Protein 2O0Q (pdb70)

CATH classification: 3.20.170.20

Solvent-accessible surface area: 6180 Å² total; per-residue (Å²): 107,39,0,12,10,10,2,31,71,73,61,4,65,58,4,102,86,127,40,93,6,96,12,18,84,88,2,118,85,79,49,33,4,67,3,6,6,20,156,21,0,65,103,20,0,32,97,151,37,147,54,75,70,113,1,0,5,0,0,0,63,6,88,98,10,46,164,53,20,97,92,63,71,63,57,90,60,41,141,15,0,13,0,71,59,51,1,75,41,98,40,24,71,94,76,24,94,11,103,62,50,116,116,14,24,0,101,0,44,121,53,42,87,147

InterPro domains:
  IPR009297 Protein of unknown function DUF952 [PF06108] (7-95)
  IPR009297 Protein of unknown function DUF952 [PTHR34129] (2-101)

Organism: Caulobacter vibrioides (strain ATCC 19089 / CIP 103742 / CB 15) (NCBI:txid190650)

Structure (mmCIF, N/CA/C/O backbone):
data_2O0Q
#
_entry.id   2O0Q
#
_cell.length_a   85.143
_cell.length_b   104.326
_cell.length_c   46.107
_cell.angle_alpha   90.00
_cell.angle_beta   90.00
_cell.angle_gamma   90.00
#
_symmetry.space_group_name_H-M   'C 2 2 2'
#
loop_
_entity.id
_entity.type
_entity.pdbx_description
1 polymer 'Hypothetical protein CC0527'
2 water water
#
loop_
_atom_site.group_PDB
_atom_site.id
_atom_site.type_symbol
_atom_site.label_atom_id
_atom_site.label_alt_id
_atom_site.label_comp_id
_atom_site.label_asym_id
_atom_site.label_entity_id
_atom_site.label_seq_id
_atom_site.pdbx_PDB_ins_code
_atom_site.Cartn_x
_atom_site.Cartn_y
_atom_site.Cartn_z
_atom_site.occupancy
_atom_site.B_iso_or_equiv
_atom_site.auth_seq_id
_atom_site.auth_comp_id
_atom_site.auth_asym_id
_atom_site.auth_atom_id
_atom_site.pdbx_PDB_model_num
ATOM 1 N N . THR A 1 2 ? 22.823 45.848 28.423 1.00 26.24 2 THR A N 1
ATOM 2 C CA . THR A 1 2 ? 24.182 46.121 28.971 1.00 24.67 2 THR A CA 1
ATOM 3 C C . THR A 1 2 ? 24.789 44.854 29.562 1.00 23.71 2 THR A C 1
ATOM 4 O O . THR A 1 2 ? 24.142 44.146 30.331 1.00 23.84 2 THR A O 1
ATOM 8 N N . LEU A 1 3 ? 26.031 44.567 29.193 1.00 20.79 3 LEU A N 1
ATOM 9 C CA . LEU A 1 3 ? 26.715 43.399 29.729 1.00 19.38 3 LEU A CA 1
ATOM 10 C C . LEU A 1 3 ? 27.549 43.796 30.939 1.00 19.23 3 LEU A C 1
ATOM 11 O O . LEU A 1 3 ? 28.175 44.854 30.950 1.00 18.13 3 LEU A O 1
ATOM 16 N N . ILE A 1 4 ? 27.540 42.955 31.966 1.00 16.03 4 ILE A N 1
ATOM 17 C CA . ILE A 1 4 ? 28.368 43.206 33.131 1.00 13.50 4 ILE A CA 1
ATOM 18 C C . ILE A 1 4 ? 29.230 41.958 33.245 1.00 15.38 4 ILE A C 1
ATOM 19 O O . ILE A 1 4 ? 28.894 40.909 32.677 1.00 14.30 4 ILE A O 1
ATOM 24 N N . TYR A 1 5 ? 30.342 42.066 33.955 1.00 13.76 5 TYR A N 1
ATOM 25 C CA . TYR A 1 5 ? 31.266 40.951 34.039 1.00 12.61 5 TYR A CA 1
ATOM 26 C C . TYR A 1 5 ? 31.702 40.519 35.419 1.00 13.05 5 TYR A C 1
ATOM 27 O O . TYR A 1 5 ? 31.839 41.328 36.337 1.00 11.51 5 TYR A O 1
ATOM 36 N N . LYS A 1 6 ? 31.947 39.220 35.531 1.00 12.37 6 LYS A N 1
ATOM 37 C CA . LYS A 1 6 ? 32.418 38.628 36.762 1.00 12.64 6 LYS A CA 1
ATOM 38 C C . LYS A 1 6 ? 33.688 37.880 36.400 1.00 13.25 6 LYS A C 1
ATOM 39 O O . LYS A 1 6 ? 33.748 37.186 35.377 1.00 14.37 6 LYS A O 1
ATOM 45 N N . ILE A 1 7 ? 34.711 38.044 37.226 1.00 13.87 7 ILE A N 1
ATOM 46 C CA . ILE A 1 7 ? 35.972 37.347 37.032 1.00 13.89 7 ILE A CA 1
ATOM 47 C C . ILE A 1 7 ? 36.082 36.386 38.211 1.00 14.51 7 ILE A C 1
ATOM 48 O O . ILE A 1 7 ? 35.907 36.795 39.359 1.00 13.93 7 ILE A O 1
ATOM 53 N N . LEU A 1 8 ? 36.335 35.109 37.930 1.00 14.38 8 LEU A N 1
ATOM 54 C CA . LEU A 1 8 ? 36.470 34.118 38.994 1.00 13.55 8 LEU A CA 1
ATOM 55 C C . LEU A 1 8 ? 37.350 32.963 38.542 1.00 13.79 8 LEU A C 1
ATOM 56 O O . LEU A 1 8 ? 37.606 32.786 37.347 1.00 14.25 8 LEU A O 1
ATOM 61 N N . SER A 1 9 ? 37.820 32.177 39.501 1.00 13.65 9 SER A N 1
ATOM 62 C CA . SER A 1 9 ? 38.682 31.043 39.191 1.00 13.04 9 SER A CA 1
ATOM 63 C C . SER A 1 9 ? 37.893 29.934 38.506 1.00 14.74 9 SER A C 1
ATOM 64 O O . SER A 1 9 ? 36.671 29.846 38.645 1.00 12.02 9 SER A O 1
ATOM 67 N N . ARG A 1 10 ? 38.598 29.091 37.761 1.00 14.67 10 ARG A N 1
ATOM 68 C CA . ARG A 1 10 ? 37.965 27.968 37.076 1.00 17.37 10 ARG A CA 1
ATOM 69 C C . ARG A 1 10 ? 37.312 27.058 38.121 1.00 17.69 10 ARG A C 1
ATOM 70 O O . ARG A 1 10 ? 36.215 26.534 37.912 1.00 19.64 10 ARG A O 1
ATOM 78 N N . ALA A 1 11 ? 37.983 26.888 39.254 1.00 18.49 11 ALA A N 1
ATOM 79 C CA . ALA A 1 11 ? 37.453 26.048 40.324 1.00 19.19 11 ALA A CA 1
ATOM 80 C C . ALA A 1 11 ? 36.091 26.562 40.774 1.00 19.57 11 ALA A C 1
ATOM 81 O O . ALA A 1 11 ? 35.137 25.796 40.909 1.00 20.04 11 ALA A O 1
ATOM 83 N N . GLU A 1 12 ? 36.002 27.866 41.003 1.00 19.51 12 GLU A N 1
ATOM 84 C CA . GLU A 1 12 ? 34.752 28.455 41.448 1.00 19.19 12 GLU A CA 1
ATOM 85 C C . GLU A 1 12 ? 33.648 28.342 40.407 1.00 18.52 12 GLU A C 1
ATOM 86 O O . GLU A 1 12 ? 32.484 28.121 40.754 1.00 18.45 12 GLU A O 1
ATOM 92 N N . TRP A 1 13 ? 34.006 28.473 39.133 1.00 17.35 13 TRP A N 1
ATOM 93 C CA . TRP A 1 13 ? 33.013 28.374 38.072 1.00 16.85 13 TRP A CA 1
ATOM 94 C C . TRP A 1 13 ? 32.511 26.930 37.950 1.00 17.69 13 TRP A C 1
ATOM 95 O O . TRP A 1 13 ? 31.309 26.699 37.807 1.00 18.60 13 TRP A O 1
ATOM 106 N N . ASP A 1 14 ? 33.420 25.956 38.011 1.00 17.26 14 ASP A N 1
ATOM 107 C CA . ASP A 1 14 ? 32.997 24.559 37.927 1.00 17.83 14 ASP A CA 1
ATOM 108 C C . ASP A 1 14 ? 32.101 24.241 39.123 1.00 18.48 14 ASP A C 1
ATOM 109 O O . ASP A 1 14 ? 31.070 23.574 38.984 1.00 17.75 14 ASP A O 1
ATOM 114 N N . ALA A 1 15 ? 32.501 24.726 40.297 1.00 18.14 15 ALA A N 1
ATOM 115 C CA . ALA A 1 15 ? 31.736 24.507 41.519 1.00 17.82 15 ALA A CA 1
ATOM 116 C C . ALA A 1 15 ? 30.353 25.129 41.373 1.00 19.34 15 ALA A C 1
ATOM 117 O O . ALA A 1 15 ? 29.356 24.586 41.856 1.00 18.29 15 ALA A O 1
ATOM 119 N N . ALA A 1 16 ? 30.298 26.275 40.705 1.00 18.25 16 ALA A N 1
ATOM 120 C CA . ALA A 1 16 ? 29.033 26.962 40.496 1.00 19.07 16 ALA A CA 1
ATOM 121 C C . ALA A 1 16 ? 28.136 26.132 39.580 1.00 18.65 16 ALA A C 1
ATOM 122 O O . ALA A 1 16 ? 26.944 25.970 39.841 1.00 18.91 16 ALA A O 1
ATOM 124 N N . LYS A 1 17 ? 28.713 25.591 38.514 1.00 19.06 17 LYS A N 1
ATOM 125 C CA . LYS A 1 17 ? 27.940 24.789 37.577 1.00 19.72 17 LYS A CA 1
ATOM 126 C C . LYS A 1 17 ? 27.386 23.520 38.226 1.00 21.01 17 LYS A C 1
ATOM 127 O O . LYS A 1 17 ? 26.310 23.045 37.857 1.00 20.29 17 LYS A O 1
ATOM 133 N N . ALA A 1 18 ? 28.115 22.985 39.202 1.00 19.69 18 ALA A N 1
ATOM 134 C CA . ALA A 1 18 ? 27.687 21.777 39.897 1.00 20.27 18 ALA A CA 1
ATOM 135 C C . ALA A 1 18 ? 26.526 22.065 40.846 1.00 19.34 18 ALA A C 1
ATOM 136 O O . ALA A 1 18 ? 25.835 21.149 41.296 1.00 19.55 18 ALA A O 1
ATOM 138 N N . GLN A 1 19 ? 26.310 23.343 41.144 1.00 19.80 19 GLN A N 1
ATOM 139 C CA . GLN A 1 19 ? 25.233 23.746 42.043 1.00 20.85 19 GLN A CA 1
ATOM 140 C C . GLN A 1 19 ? 24.079 24.428 41.305 1.00 18.53 19 GLN A C 1
ATOM 141 O O . GLN A 1 19 ? 22.993 24.589 41.858 1.00 19.77 19 GLN A O 1
ATOM 147 N N . GLY A 1 20 ? 24.313 24.823 40.059 1.00 19.16 20 GLY A N 1
ATOM 148 C CA . GLY A 1 20 ? 23.275 25.491 39.291 1.00 19.34 20 GLY A CA 1
ATOM 149 C C . GLY A 1 20 ? 23.340 27.006 39.407 1.00 19.23 20 GLY A C 1
ATOM 150 O O . GLY A 1 20 ? 22.642 27.728 38.690 1.00 19.76 20 GLY A O 1
ATOM 151 N N . ARG A 1 21 ? 24.175 27.495 40.319 1.00 18.57 21 ARG A N 1
ATOM 152 C CA . ARG A 1 21 ? 24.318 28.934 40.504 1.00 17.60 21 ARG A CA 1
ATOM 153 C C . ARG A 1 21 ? 25.614 29.300 41.219 1.00 16.32 21 ARG A C 1
ATOM 154 O O . ARG A 1 21 ? 26.185 28.489 41.952 1.00 15.13 21 ARG A O 1
ATOM 162 N N . PHE A 1 22 ? 26.079 30.523 40.984 1.00 14.83 22 PHE A N 1
ATOM 163 C CA . PHE A 1 22 ? 27.297 31.023 41.608 1.00 15.61 22 PHE A CA 1
ATOM 164 C C . PHE A 1 22 ? 26.865 31.868 42.798 1.00 15.44 22 PHE A C 1
ATOM 165 O O . PHE A 1 22 ? 26.174 32.874 42.635 1.00 16.36 22 PHE A O 1
ATOM 173 N N . GLU A 1 23 ? 27.258 31.456 43.997 1.00 16.32 23 GLU A N 1
ATOM 174 C CA . GLU A 1 23 ? 26.867 32.183 45.195 1.00 17.32 23 GLU A CA 1
ATOM 175 C C . GLU A 1 23 ? 27.825 33.301 45.557 1.00 16.21 23 GLU A C 1
ATOM 176 O O . GLU A 1 23 ? 27.541 34.105 46.443 1.00 16.39 23 GLU A O 1
ATOM 182 N N . GLY A 1 24 ? 28.962 33.356 44.874 1.00 16.19 24 GLY A N 1
ATOM 183 C CA . GLY A 1 24 ? 29.914 34.420 45.141 1.00 14.49 24 GLY A CA 1
ATOM 184 C C . GLY A 1 24 ? 31.287 33.984 45.608 1.00 14.73 24 GLY A C 1
ATOM 185 O O . GLY A 1 24 ? 31.464 32.884 46.136 1.00 13.42 24 GLY A O 1
ATOM 186 N N . SER A 1 25 ? 32.264 34.862 45.396 1.00 14.36 25 SER A N 1
ATOM 187 C CA . SER A 1 25 ? 33.639 34.624 45.812 1.00 13.66 25 SER A CA 1
ATOM 188 C C . SER A 1 25 ? 33.714 34.904 47.311 1.00 14.27 25 SER A C 1
ATOM 189 O O . SER A 1 25 ? 32.726 35.327 47.921 1.00 12.59 25 SER A O 1
ATOM 192 N N . ALA A 1 26 ? 34.889 34.680 47.895 1.00 11.43 26 ALA A N 1
ATOM 193 C CA . ALA A 1 26 ? 35.095 34.923 49.319 1.00 13.62 26 ALA A CA 1
ATOM 194 C C . ALA A 1 26 ? 34.692 36.354 49.677 1.00 13.77 26 ALA A C 1
ATOM 195 O O . ALA A 1 26 ? 33.959 36.580 50.648 1.00 13.48 26 ALA A O 1
ATOM 197 N N . VAL A 1 27 ? 35.170 37.317 48.893 1.00 13.45 27 VAL A N 1
ATOM 198 C CA . VAL A 1 27 ? 34.843 38.715 49.143 1.00 14.39 27 VAL A CA 1
ATOM 199 C C . VAL A 1 27 ? 33.364 39.004 48.907 1.00 14.82 27 VAL A C 1
ATOM 200 O O . VAL A 1 27 ? 32.772 39.802 49.629 1.00 15.75 27 VAL A O 1
ATOM 204 N N . ASP A 1 28 ? 32.765 38.364 47.904 1.00 14.21 28 ASP A N 1
ATOM 205 C CA . ASP A 1 28 ? 31.343 38.585 47.636 1.00 13.53 28 ASP A CA 1
ATOM 206 C C . ASP A 1 28 ? 30.536 38.174 48.863 1.00 13.64 28 ASP A C 1
ATOM 207 O O . ASP A 1 28 ? 29.692 38.927 49.355 1.00 14.24 28 ASP A O 1
ATOM 212 N N . LEU A 1 29 ? 30.802 36.967 49.349 1.00 13.90 29 LEU A N 1
ATOM 213 C CA . LEU A 1 29 ? 30.098 36.442 50.515 1.00 13.01 29 LEU A CA 1
ATOM 214 C C . LEU A 1 29 ? 30.340 37.301 51.750 1.00 13.64 29 LEU A C 1
ATOM 215 O O . LEU A 1 29 ? 29.459 37.439 52.599 1.00 15.81 29 LEU A O 1
ATOM 220 N N . ALA A 1 30 ? 31.531 37.885 51.844 1.00 13.71 30 ALA A N 1
ATOM 221 C CA . ALA A 1 30 ? 31.870 38.746 52.971 1.00 14.20 30 ALA A CA 1
ATOM 222 C C . ALA A 1 30 ? 31.093 40.052 52.910 1.00 14.76 30 ALA A C 1
ATOM 223 O O . ALA A 1 30 ? 30.561 40.521 53.921 1.00 13.69 30 ALA A O 1
ATOM 225 N N . ASP A 1 31 ? 31.040 40.635 51.714 1.00 14.02 31 ASP A N 1
ATOM 226 C CA . ASP A 1 31 ? 30.367 41.907 51.506 1.00 13.22 31 ASP A CA 1
ATOM 227 C C . ASP A 1 31 ? 28.850 41.838 51.406 1.00 13.39 31 ASP A C 1
ATOM 228 O O . ASP A 1 31 ? 28.175 42.846 51.618 1.00 12.24 31 ASP A O 1
ATOM 233 N N . GLY A 1 32 ? 28.310 40.662 51.096 1.00 12.03 32 GLY A N 1
ATOM 234 C CA . GLY A 1 32 ? 26.863 40.523 51.009 1.00 13.11 32 GLY A CA 1
ATOM 235 C C . GLY A 1 32 ? 26.257 40.674 49.625 1.00 14.29 32 GLY A C 1
ATOM 236 O O . GLY A 1 32 ? 25.035 40.796 49.479 1.00 13.37 32 GLY A O 1
ATOM 237 N N . PHE A 1 33 ? 27.105 40.675 48.604 1.00 13.59 33 PHE A N 1
ATOM 238 C CA . PHE A 1 33 ? 26.641 40.796 47.226 1.00 13.99 33 PHE A CA 1
ATOM 239 C C . PHE A 1 33 ? 27.758 40.392 46.281 1.00 14.70 33 PHE A C 1
ATOM 240 O O . PHE A 1 33 ? 28.927 40.358 46.665 1.00 15.72 33 PHE A O 1
ATOM 248 N N . ILE A 1 34 ? 27.397 40.088 45.042 1.00 13.63 34 ILE A N 1
ATOM 249 C CA . ILE A 1 34 ? 28.395 39.695 44.067 1.00 13.82 34 ILE A CA 1
ATOM 250 C C . ILE A 1 34 ? 28.926 40.919 43.340 1.00 14.16 34 ILE A C 1
ATOM 251 O O . ILE A 1 34 ? 28.161 41.705 42.767 1.00 14.09 34 ILE A O 1
ATOM 256 N N . HIS A 1 35 ? 30.245 41.078 43.390 1.00 13.49 35 HIS A N 1
ATOM 257 C CA . HIS A 1 35 ? 30.921 42.192 42.741 1.00 12.96 35 HIS A CA 1
ATOM 258 C C . HIS A 1 35 ? 31.072 41.920 41.256 1.00 12.42 35 HIS A C 1
ATOM 259 O O . HIS A 1 35 ? 31.749 40.970 40.864 1.00 11.49 35 HIS A O 1
ATOM 266 N N . LEU A 1 36 ? 30.443 42.754 40.436 1.00 11.36 36 LEU A N 1
ATOM 267 C CA . LEU A 1 36 ? 30.548 42.635 38.986 1.00 11.55 36 LEU A CA 1
ATOM 268 C C . LEU A 1 36 ? 31.079 43.970 38.482 1.00 11.90 36 LEU A C 1
ATOM 269 O O . LEU A 1 36 ? 31.135 44.936 39.244 1.00 11.49 36 LEU A O 1
ATOM 274 N N . SER A 1 37 ? 31.491 44.017 37.218 1.00 12.13 37 SER A N 1
ATOM 275 C CA . SER A 1 37 ? 32.032 45.243 36.634 1.00 12.74 37 SER A CA 1
ATOM 276 C C . SER A 1 37 ? 31.428 45.531 35.272 1.00 13.27 37 SER A C 1
ATOM 277 O O . SER A 1 37 ? 31.185 44.613 34.489 1.00 12.45 37 SER A O 1
ATOM 280 N N . ALA A 1 38 ? 31.178 46.807 34.993 1.00 11.87 38 ALA A N 1
ATOM 281 C CA . ALA A 1 38 ? 30.671 47.183 33.678 1.00 13.65 38 ALA A CA 1
ATOM 282 C C . ALA A 1 38 ? 31.888 47.026 32.767 1.00 14.68 38 ALA A C 1
ATOM 283 O O . ALA A 1 38 ? 33.017 46.949 33.249 1.00 16.39 38 ALA A O 1
ATOM 285 N N . GLY A 1 39 ? 31.667 46.975 31.460 1.00 12.15 39 GLY A N 1
ATOM 286 C CA . GLY A 1 39 ? 32.774 46.811 30.537 1.00 14.33 39 GLY A CA 1
ATOM 287 C C . GLY A 1 39 ? 33.921 47.805 30.668 1.00 15.84 39 GLY A C 1
ATOM 288 O O . GLY A 1 39 ? 35.087 47.412 30.610 1.00 14.53 39 GLY A O 1
ATOM 289 N N . GLU A 1 40 ? 33.610 49.086 30.852 1.00 24.09 40 GLU A N 1
ATOM 290 C CA . GLU A 1 40 ? 34.656 50.104 30.951 1.00 24.15 40 GLU A CA 1
ATOM 291 C C . GLU A 1 40 ? 35.474 50.027 32.232 1.00 20.82 40 GLU A C 1
ATOM 292 O O . GLU A 1 40 ? 36.526 50.657 32.332 1.00 18.55 40 GLU A O 1
ATOM 298 N N . GLN A 1 41 ? 34.993 49.255 33.203 1.00 20.19 41 GLN A N 1
ATOM 299 C CA . GLN A 1 41 ? 35.668 49.121 34.493 1.00 17.21 41 GLN A CA 1
ATOM 300 C C . GLN A 1 41 ? 36.312 47.741 34.682 1.00 16.57 41 GLN A C 1
ATOM 301 O O . GLN A 1 41 ? 37.160 47.556 35.559 1.00 13.88 41 GLN A O 1
ATOM 307 N N . ALA A 1 42 ? 35.916 46.786 33.844 1.00 15.93 42 ALA A N 1
ATOM 308 C CA . ALA A 1 42 ? 36.407 45.409 33.926 1.00 14.33 42 ALA A CA 1
ATOM 309 C C . ALA A 1 42 ? 37.919 45.208 33.916 1.00 13.97 42 ALA A C 1
ATOM 310 O O . ALA A 1 42 ? 38.450 44.458 34.735 1.00 10.39 42 ALA A O 1
ATOM 312 N N . GLN A 1 43 ? 38.620 45.848 32.985 1.00 12.47 43 GLN A N 1
ATOM 313 C CA . GLN A 1 43 ? 40.064 45.676 32.924 1.00 14.31 43 GLN A CA 1
ATOM 314 C C . GLN A 1 43 ? 40.751 46.158 34.203 1.00 15.67 43 GLN A C 1
ATOM 315 O O . GLN A 1 43 ? 41.686 45.520 34.687 1.00 15.76 43 GLN A O 1
ATOM 321 N N . GLU A 1 44 ? 40.293 47.279 34.757 1.00 15.00 44 GLU A N 1
ATOM 322 C CA . GLU A 1 44 ? 40.900 47.798 35.979 1.00 15.65 44 GLU A CA 1
ATOM 323 C C . GLU A 1 44 ? 40.648 46.822 37.126 1.00 14.22 44 GLU A C 1
ATOM 324 O O . GLU A 1 44 ? 41.522 46.601 37.969 1.00 14.12 44 GLU A O 1
ATOM 330 N N . THR A 1 45 ? 39.454 46.237 37.155 1.00 13.64 45 THR A N 1
ATOM 331 C CA . THR A 1 45 ? 39.120 45.267 38.198 1.00 13.16 45 THR A CA 1
ATOM 332 C C . THR A 1 45 ? 40.066 44.070 38.089 1.00 13.78 45 THR A C 1
ATOM 333 O O . THR A 1 45 ? 40.566 43.559 39.096 1.00 12.91 45 THR A O 1
ATOM 337 N N . ALA A 1 46 ? 40.316 43.631 36.860 1.00 11.90 46 ALA A N 1
ATOM 338 C CA . ALA A 1 46 ? 41.203 42.496 36.632 1.00 12.38 46 ALA A CA 1
ATOM 339 C C . ALA A 1 46 ? 42.615 42.822 37.115 1.00 12.59 46 ALA A C 1
ATOM 340 O O . ALA A 1 46 ? 43.252 42.026 37.802 1.00 12.00 46 ALA A O 1
ATOM 342 N N . ALA A 1 47 ? 43.095 44.009 36.766 1.00 11.02 47 ALA A N 1
ATOM 343 C CA . ALA A 1 47 ? 44.434 44.437 37.147 1.00 11.91 47 ALA A CA 1
ATOM 344 C C . ALA A 1 47 ? 44.572 44.623 38.650 1.00 13.19 47 ALA A C 1
ATOM 345 O O . ALA A 1 47 ? 45.632 44.398 39.220 1.00 12.43 47 ALA A O 1
ATOM 347 N N . LYS A 1 48 ? 43.491 45.035 39.290 1.00 14.40 48 LYS A N 1
ATOM 348 C CA . LYS A 1 48 ? 43.527 45.286 40.719 1.00 16.45 48 LYS A CA 1
ATOM 349 C C . LYS A 1 48 ? 43.520 44.052 41.626 1.00 16.87 48 LYS A C 1
ATOM 350 O O . LYS A 1 48 ? 44.337 43.962 42.548 1.00 13.35 48 LYS A O 1
ATOM 356 N N . TRP A 1 49 ? 42.632 43.095 41.362 1.00 26.49 49 TRP A N 1
ATOM 357 C CA . TRP A 1 49 ? 42.527 41.925 42.236 0.50 27.01 49 TRP A CA 1
ATOM 358 C C . TRP A 1 49 ? 42.903 40.545 41.707 1.00 23.32 49 TRP A C 1
ATOM 359 O O . TRP A 1 49 ? 42.929 39.584 42.482 1.00 22.21 49 TRP A O 1
ATOM 370 N N . PHE A 1 50 ? 43.201 40.423 40.420 1.00 19.28 50 PHE A N 1
ATOM 371 C CA . PHE A 1 50 ? 43.503 39.103 39.877 1.00 17.16 50 PHE A CA 1
ATOM 372 C C . PHE A 1 50 ? 44.880 38.886 39.268 1.00 16.82 50 PHE A C 1
ATOM 373 O O . PHE A 1 50 ? 45.082 37.928 38.521 1.00 17.47 50 PHE A O 1
ATOM 381 N N . ARG A 1 51 ? 45.829 39.756 39.601 1.00 15.17 51 ARG A N 1
ATOM 382 C CA . ARG A 1 51 ? 47.179 39.633 39.070 1.00 14.41 51 ARG A CA 1
ATOM 383 C C . ARG A 1 51 ? 47.853 38.315 39.426 1.00 13.66 51 ARG A C 1
ATOM 384 O O . ARG A 1 51 ? 47.814 37.879 40.578 1.00 12.62 51 ARG A O 1
ATOM 392 N N . GLY A 1 52 ? 48.475 37.693 38.424 1.00 14.22 52 GLY A N 1
ATOM 393 C CA . GLY A 1 52 ? 49.199 36.449 38.633 1.00 14.64 52 GLY A CA 1
ATOM 394 C C . GLY A 1 52 ? 48.388 35.173 38.714 1.00 16.46 52 GLY A C 1
ATOM 395 O O . GLY A 1 52 ? 48.953 34.079 38.764 1.00 17.48 52 GLY A O 1
ATOM 396 N N . GLN A 1 53 ? 47.067 35.298 38.715 1.00 15.70 53 GLN A N 1
ATOM 397 C CA . GLN A 1 53 ? 46.207 34.127 38.810 1.00 15.94 53 GLN A CA 1
ATOM 398 C C . GLN A 1 53 ? 45.940 33.453 37.475 1.00 17.21 53 GLN A C 1
ATOM 399 O O . GLN A 1 53 ? 45.380 34.052 36.561 1.00 14.27 53 GLN A O 1
ATOM 405 N N . ALA A 1 54 ? 46.340 32.190 37.372 1.00 19.14 54 ALA A N 1
ATOM 406 C CA . ALA A 1 54 ? 46.128 31.437 36.147 1.00 20.57 54 ALA A CA 1
ATOM 407 C C . ALA A 1 54 ? 44.775 30.731 36.221 1.00 21.97 54 ALA A C 1
ATOM 408 O O . ALA A 1 54 ? 44.186 30.605 37.296 1.00 22.15 54 ALA A O 1
ATOM 410 N N . ASN A 1 55 ? 44.285 30.291 35.068 1.00 23.47 55 ASN A N 1
ATOM 411 C CA . ASN A 1 55 ? 43.019 29.578 34.986 1.00 24.06 55 ASN A CA 1
ATOM 412 C C . ASN A 1 55 ? 41.819 30.403 35.430 1.00 23.29 55 ASN A C 1
ATOM 413 O O . ASN A 1 55 ? 40.925 29.891 36.106 1.00 23.75 55 ASN A O 1
ATOM 418 N N . LEU A 1 56 ? 41.803 31.679 35.060 1.00 20.84 56 LEU A N 1
ATOM 419 C CA . LEU A 1 56 ? 40.685 32.545 35.406 1.00 17.79 56 LEU A CA 1
ATOM 420 C C . LEU A 1 56 ? 39.647 32.465 34.299 1.00 16.69 56 LEU A C 1
ATOM 421 O O . LEU A 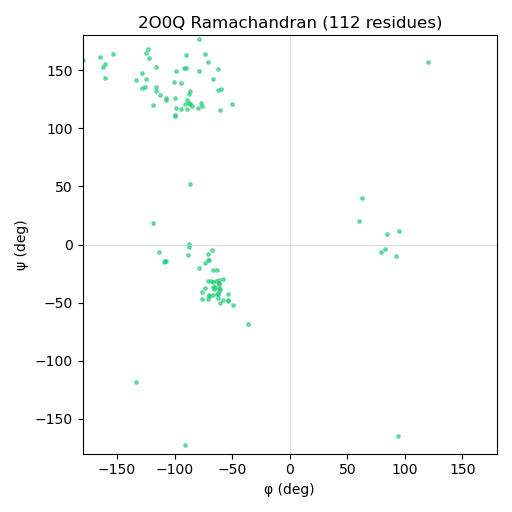1 56 ? 39.974 32.204 33.142 1.00 14.97 56 LEU A O 1
ATOM 426 N N . VAL A 1 57 ? 38.391 32.685 34.661 1.00 15.59 57 VAL A N 1
ATOM 427 C CA . VAL A 1 57 ? 37.317 32.670 33.687 1.00 16.24 57 VAL A CA 1
ATOM 428 C C . VAL A 1 57 ? 36.549 33.982 33.773 1.00 15.80 57 VAL A C 1
ATOM 429 O O . VAL A 1 57 ? 36.362 34.545 34.857 1.00 14.30 57 VAL A O 1
ATOM 433 N N . LEU A 1 58 ? 36.135 34.479 32.615 1.00 15.30 58 LEU A N 1
ATOM 434 C CA . LEU A 1 58 ? 35.381 35.720 32.528 1.00 14.49 58 LEU A CA 1
ATOM 435 C C . LEU A 1 58 ? 33.936 35.382 32.178 1.00 14.25 58 LEU A C 1
ATOM 436 O O . LEU A 1 58 ? 33.679 34.706 31.180 1.00 13.27 58 LEU A O 1
ATOM 441 N N . LEU A 1 59 ? 32.996 35.842 33.000 1.00 13.88 59 LEU A N 1
ATOM 442 C CA . LEU A 1 59 ? 31.584 35.596 32.733 1.00 13.47 59 LEU A CA 1
ATOM 443 C C . LEU A 1 59 ? 30.945 36.900 32.274 1.00 15.97 59 LEU A C 1
ATOM 444 O O . LEU A 1 59 ? 31.051 37.923 32.956 1.00 16.51 59 LEU A O 1
ATOM 449 N N . ALA A 1 60 ? 30.299 36.856 31.112 1.00 14.80 60 ALA A N 1
ATOM 450 C CA . ALA A 1 60 ? 29.611 38.018 30.555 1.00 16.61 60 ALA A CA 1
ATOM 451 C C . ALA A 1 60 ? 28.134 37.837 30.881 1.00 17.19 60 ALA A C 1
ATOM 452 O O . ALA A 1 60 ? 27.542 36.800 30.563 1.00 16.65 60 ALA A O 1
ATOM 454 N N . VAL A 1 61 ? 27.541 38.847 31.508 1.00 17.06 61 VAL A N 1
ATOM 455 C CA . VAL A 1 61 ? 26.147 38.773 31.925 1.00 17.91 61 VAL A CA 1
ATOM 456 C C . VAL A 1 61 ? 25.275 39.945 31.476 1.00 19.27 61 VAL A C 1
ATOM 457 O O . VAL A 1 61 ? 25.669 41.107 31.598 1.00 19.52 61 VAL A O 1
ATOM 461 N N . GLU A 1 62 ? 24.087 39.634 30.962 1.00 19.70 62 GLU A N 1
ATOM 462 C CA . GLU A 1 62 ? 23.161 40.677 30.537 1.00 22.10 62 GLU A CA 1
ATOM 463 C C . GLU A 1 62 ? 22.560 41.242 31.821 1.00 21.40 62 GLU A C 1
ATOM 464 O O . GLU A 1 62 ? 21.919 40.518 32.577 1.00 21.55 62 GLU A O 1
ATOM 470 N N . ALA A 1 63 ? 22.763 42.533 32.061 1.00 21.93 63 ALA A N 1
ATOM 471 C CA . ALA A 1 63 ? 22.276 43.171 33.281 1.00 23.14 63 ALA A CA 1
ATOM 472 C C . ALA A 1 63 ? 20.766 43.372 33.403 1.00 24.30 63 ALA A C 1
ATOM 473 O O . ALA A 1 63 ? 20.185 43.077 34.445 1.00 23.52 63 ALA A O 1
ATOM 475 N N . GLU A 1 64 ? 20.137 43.877 32.348 1.00 25.50 64 GLU A N 1
ATOM 476 C CA . GLU A 1 64 ? 18.701 44.147 32.366 1.00 27.63 64 GLU A CA 1
ATOM 477 C C . GLU A 1 64 ? 17.820 43.003 32.876 1.00 27.99 64 GLU A C 1
ATOM 478 O O . GLU A 1 64 ? 16.992 43.203 33.765 1.00 28.39 64 GLU A O 1
ATOM 480 N N . PRO A 1 65 ? 17.978 41.791 32.325 1.00 28.22 65 PRO A N 1
ATOM 481 C CA . PRO A 1 65 ? 17.141 40.685 32.799 1.00 28.57 65 PRO A CA 1
ATOM 482 C C . PRO A 1 65 ? 17.392 40.216 34.233 1.00 28.35 65 PRO A C 1
ATOM 483 O O . PRO A 1 65 ? 16.665 39.362 34.742 1.00 29.03 65 PRO A O 1
ATOM 487 N N . LEU A 1 66 ? 18.404 40.774 34.893 1.00 27.30 66 LEU A N 1
ATOM 488 C CA . LEU A 1 66 ? 18.702 40.369 36.263 1.00 25.95 66 LEU A CA 1
ATOM 489 C C . LEU A 1 66 ? 17.629 40.790 37.253 1.00 26.07 66 LEU A C 1
ATOM 490 O O . LEU A 1 66 ? 17.401 40.110 38.253 1.00 27.21 66 LEU A O 1
ATOM 495 N N . GLY A 1 67 ? 16.970 41.910 36.983 1.00 26.50 67 GLY A N 1
ATOM 496 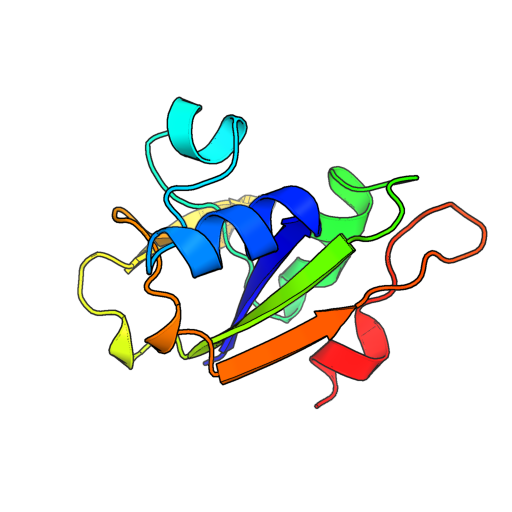C CA . GLY A 1 67 ? 15.924 42.358 37.880 1.00 27.77 67 GLY A CA 1
ATOM 497 C C . GLY A 1 67 ? 16.355 43.349 38.943 1.00 29.22 67 GLY A C 1
ATOM 498 O O . GLY A 1 67 ? 17.439 43.933 38.874 1.00 30.41 67 GLY A O 1
ATOM 499 N N . GLU A 1 68 ? 15.498 43.523 39.944 1.00 29.23 68 GLU A N 1
ATOM 500 C CA . GLU A 1 68 ? 15.743 44.465 41.029 1.00 29.79 68 GLU A CA 1
ATOM 501 C C . GLU A 1 68 ? 16.902 44.125 41.956 1.00 27.51 68 GLU A C 1
ATOM 502 O O . GLU A 1 68 ? 17.427 45.011 42.631 1.00 26.58 68 GLU A O 1
ATOM 508 N N . ASP A 1 69 ? 17.302 42.859 42.007 1.00 25.44 69 ASP A N 1
ATOM 509 C CA . ASP A 1 69 ? 18.402 42.483 42.887 1.00 23.91 69 ASP A CA 1
ATOM 510 C C . ASP A 1 69 ? 19.751 43.002 42.402 1.00 21.50 69 ASP A C 1
ATOM 511 O O . ASP A 1 69 ? 20.755 42.888 43.106 1.00 19.80 69 ASP A O 1
ATOM 516 N N . LEU A 1 70 ? 19.773 43.566 41.198 1.00 19.15 70 LEU A N 1
ATOM 517 C CA . LEU A 1 70 ? 21.002 44.137 40.658 1.00 18.13 70 LEU A CA 1
ATOM 518 C C . LEU A 1 70 ? 20.962 45.614 41.013 1.00 18.69 70 LEU A C 1
ATOM 519 O O . LEU A 1 70 ? 20.075 46.345 40.567 1.00 18.92 70 LEU A O 1
ATOM 524 N N . LYS A 1 71 ? 21.918 46.053 41.821 1.00 16.40 71 LYS A N 1
ATOM 525 C CA . LYS A 1 71 ? 21.970 47.449 42.219 1.00 16.81 71 LYS A CA 1
ATOM 526 C C . LYS A 1 71 ? 23.243 48.076 41.672 1.00 15.42 71 LYS A C 1
ATOM 527 O O . LYS A 1 71 ? 24.318 47.472 41.735 1.00 15.49 71 LYS A O 1
ATOM 533 N N . TRP A 1 72 ? 23.112 49.274 41.116 1.00 13.60 72 TRP A N 1
ATOM 534 C CA . TRP A 1 72 ? 24.265 49.999 40.588 1.00 12.47 72 TRP A CA 1
ATOM 535 C C . TRP A 1 72 ? 24.633 50.996 41.665 1.00 13.56 72 TRP A C 1
ATOM 536 O O . TRP A 1 72 ? 23.892 51.943 41.920 1.00 14.03 72 TRP A O 1
ATOM 547 N N . GLU A 1 73 ? 25.775 50.774 42.305 1.00 13.44 73 GLU A N 1
ATOM 548 C CA . GLU A 1 73 ? 26.203 51.640 43.395 1.00 13.89 73 GLU A CA 1
ATOM 549 C C . GLU A 1 73 ? 27.488 52.408 43.120 1.00 14.05 73 GLU A C 1
ATOM 550 O O . GLU A 1 73 ? 28.481 51.836 42.665 1.00 14.78 73 GLU A O 1
ATOM 556 N N . ALA A 1 74 ? 27.452 53.708 43.402 1.00 14.86 74 ALA A N 1
ATOM 557 C CA . ALA A 1 74 ? 28.605 54.591 43.217 1.00 14.32 74 ALA A CA 1
ATOM 558 C C . ALA A 1 74 ? 29.759 54.098 44.084 1.00 15.20 74 ALA A C 1
ATOM 559 O O . ALA A 1 74 ? 29.675 54.100 45.318 1.00 15.01 74 ALA A O 1
ATOM 561 N N . SER A 1 75 ? 30.842 53.683 43.440 1.00 14.42 75 SER A N 1
ATOM 562 C CA . SER A 1 75 ? 31.986 53.154 44.169 1.00 14.74 75 SER A CA 1
ATOM 563 C C . SER A 1 75 ? 33.323 53.721 43.688 1.00 14.78 75 SER A C 1
ATOM 564 O O . SER A 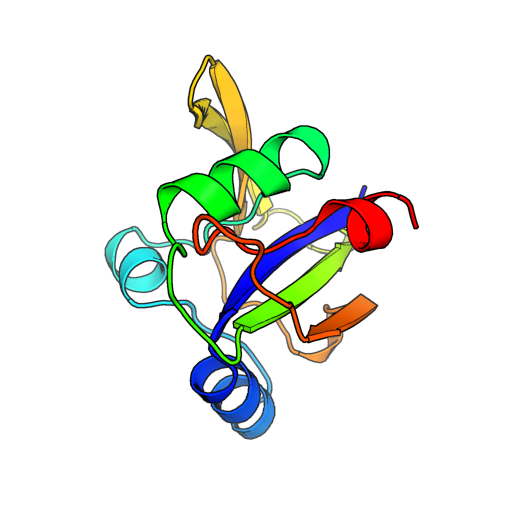1 75 ? 33.559 54.927 43.754 1.00 13.80 75 SER A O 1
ATOM 567 N N . ARG A 1 76 ? 34.189 52.839 43.199 1.00 12.94 76 ARG A N 1
ATOM 568 C CA . ARG A 1 76 ? 35.523 53.202 42.723 1.00 14.24 76 ARG A CA 1
ATOM 569 C C . ARG A 1 76 ? 35.552 54.373 41.748 1.00 13.88 76 ARG A C 1
ATOM 570 O O . ARG A 1 76 ? 34.933 54.329 40.685 1.00 14.27 76 ARG A O 1
ATOM 578 N N . GLY A 1 77 ? 36.282 55.421 42.118 1.00 13.30 77 GLY A N 1
ATOM 579 C CA . GLY A 1 77 ? 36.393 56.588 41.259 1.00 13.57 77 GLY A CA 1
ATOM 580 C C . GLY A 1 77 ? 35.076 57.269 40.950 1.00 14.99 77 GLY A C 1
ATOM 581 O O . GLY A 1 77 ? 34.969 57.998 39.964 1.00 15.57 77 GLY A O 1
ATOM 582 N N . GLY A 1 78 ? 34.068 57.025 41.779 1.00 14.73 78 GLY A N 1
ATOM 583 C CA . GLY A 1 78 ? 32.773 57.647 41.566 1.00 16.82 78 GLY A CA 1
ATOM 584 C C . GLY A 1 78 ? 31.896 56.937 40.552 1.00 17.53 78 GLY A C 1
ATOM 585 O O . GLY A 1 78 ? 30.747 57.329 40.339 1.00 18.84 78 GLY A O 1
ATOM 586 N N . ALA A 1 79 ? 32.428 55.894 39.922 1.00 16.34 79 ALA A N 1
ATOM 587 C CA . ALA A 1 79 ? 31.663 55.146 38.932 1.00 15.36 79 ALA A CA 1
ATOM 588 C C . ALA A 1 79 ? 30.697 54.180 39.620 1.00 16.41 79 ALA A C 1
ATOM 589 O O . ALA A 1 79 ? 30.984 53.691 40.711 1.00 17.18 79 ALA A O 1
ATOM 591 N N . ARG A 1 80 ? 29.553 53.909 38.987 1.00 16.27 80 ARG A N 1
ATOM 592 C CA . ARG A 1 80 ? 28.566 52.988 39.556 1.00 16.98 80 ARG A CA 1
ATOM 593 C C . ARG A 1 80 ? 28.875 51.551 39.170 1.00 16.61 80 ARG A C 1
ATOM 594 O O . ARG A 1 80 ? 28.930 51.213 37.985 1.00 16.23 80 ARG A O 1
ATOM 602 N N . PHE A 1 81 ? 29.088 50.707 40.173 1.00 14.26 81 PHE A N 1
ATOM 603 C CA . PHE A 1 81 ? 29.388 49.306 39.921 1.00 13.79 81 PHE A CA 1
ATOM 604 C C . PHE A 1 81 ? 28.158 48.431 40.112 1.00 13.64 81 PHE A C 1
ATOM 605 O O . PHE A 1 81 ? 27.362 48.638 41.031 1.00 13.25 81 PHE A O 1
ATOM 613 N N . PRO A 1 82 ? 27.979 47.440 39.229 1.00 12.18 82 PRO A N 1
ATOM 614 C CA . PRO A 1 82 ? 26.821 46.556 39.354 1.00 11.67 82 PRO A CA 1
ATOM 615 C C . PRO A 1 82 ? 27.057 45.553 40.477 1.00 11.86 82 PRO A C 1
ATOM 616 O O . PRO A 1 82 ? 28.033 44.802 40.447 1.00 12.97 82 PRO A O 1
ATOM 620 N N . HIS A 1 83 ? 26.163 45.562 41.464 1.00 12.51 83 HIS A N 1
ATOM 621 C CA . HIS A 1 83 ? 26.231 44.666 42.616 1.00 12.28 83 HIS A CA 1
ATOM 622 C C . HIS A 1 83 ? 24.969 43.790 42.629 1.00 13.79 83 HIS A C 1
ATOM 623 O O . HIS A 1 83 ? 23.853 44.308 42.710 1.00 14.84 83 HIS A O 1
ATOM 630 N N . LEU A 1 84 ? 25.145 42.470 42.561 1.00 13.67 84 LEU A N 1
ATOM 631 C CA . LEU A 1 84 ? 24.006 41.549 42.546 1.00 14.07 84 LEU A CA 1
ATOM 632 C C . LEU A 1 84 ? 23.765 40.961 43.932 1.00 14.06 84 LEU A C 1
ATOM 633 O O . LEU A 1 84 ? 24.565 40.173 44.435 1.00 14.84 84 LEU A O 1
ATOM 638 N N . TYR A 1 85 ? 22.648 41.352 44.536 1.00 14.47 85 TYR A N 1
ATOM 639 C CA . TYR A 1 85 ? 22.299 40.899 45.872 1.00 15.21 85 TYR A CA 1
ATOM 640 C C . TYR A 1 85 ? 21.546 39.577 45.897 1.00 17.09 85 TYR A C 1
ATOM 641 O O . TYR A 1 85 ? 20.484 39.458 46.515 1.00 17.94 85 TYR A O 1
ATOM 650 N N . ARG A 1 86 ? 22.122 38.587 45.224 1.00 17.78 86 ARG A N 1
ATOM 651 C CA . ARG A 1 86 ? 21.570 37.238 45.148 1.00 18.81 86 ARG A CA 1
ATOM 652 C C . ARG A 1 86 ? 22.533 36.418 44.305 1.00 18.45 86 ARG A C 1
ATOM 653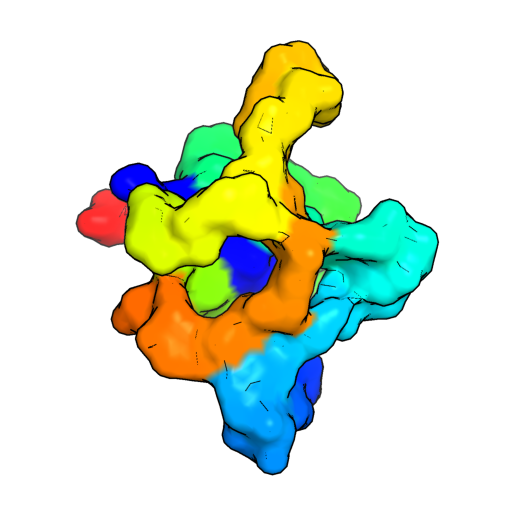 O O . ARG A 1 86 ? 23.319 36.972 43.540 1.00 16.90 86 ARG A O 1
ATOM 661 N N . PRO A 1 87 ? 22.498 35.087 44.440 1.00 17.89 87 PRO A N 1
ATOM 662 C CA . PRO A 1 87 ? 23.419 34.288 43.627 1.00 18.46 87 PRO A CA 1
ATOM 663 C C . PRO A 1 87 ? 23.144 34.453 42.133 1.00 18.65 87 PRO A C 1
ATOM 664 O O . PRO A 1 87 ? 22.014 34.731 41.724 1.00 18.54 87 PRO A O 1
ATOM 668 N N . LEU A 1 88 ? 24.189 34.308 41.323 1.00 17.20 88 LEU A N 1
ATOM 669 C CA . LEU A 1 88 ? 24.049 34.428 39.877 1.00 16.60 88 LEU A CA 1
ATOM 670 C C . LEU A 1 88 ? 23.751 33.057 39.293 1.00 16.91 88 LEU A C 1
ATOM 671 O O . LEU A 1 88 ? 24.523 32.116 39.463 1.00 16.27 88 LEU A O 1
ATOM 676 N N . LEU A 1 89 ? 22.619 32.944 38.612 1.00 16.93 89 LEU A N 1
ATOM 677 C CA . LEU A 1 89 ? 22.230 31.684 38.000 1.00 17.13 89 LEU A CA 1
ATOM 678 C C . LEU A 1 89 ? 23.191 31.330 36.877 1.00 17.86 89 LEU A C 1
ATOM 679 O O . LEU A 1 89 ? 23.657 32.207 36.148 1.00 16.55 89 LEU A O 1
ATOM 684 N N . VAL A 1 90 ? 23.499 30.044 36.741 1.00 17.64 90 VAL A N 1
ATOM 685 C CA . VAL A 1 90 ? 24.394 29.611 35.675 1.00 18.15 90 VAL A CA 1
ATOM 686 C C . VAL A 1 90 ? 23.743 29.961 34.342 1.00 18.09 90 VAL A C 1
ATOM 687 O O . VAL A 1 90 ? 24.426 30.317 33.381 1.00 16.10 90 VAL A O 1
ATOM 691 N N . SER A 1 91 ? 22.414 29.881 34.304 1.00 18.65 91 SER A N 1
ATOM 692 C CA . SER A 1 91 ? 21.647 30.183 33.096 1.00 19.19 91 SER A CA 1
ATOM 693 C C . SER A 1 91 ? 21.638 31.670 32.746 1.00 19.42 91 SER A C 1
ATOM 694 O O . SER A 1 91 ? 21.252 32.051 31.639 1.00 19.81 91 SER A O 1
ATOM 697 N N . GLU A 1 92 ? 22.056 32.510 33.683 1.00 18.52 92 GLU A N 1
ATOM 698 C CA . GLU A 1 92 ? 22.067 33.947 33.436 1.00 18.66 92 GLU A CA 1
ATOM 699 C C . GLU A 1 92 ? 23.362 34.428 32.786 1.00 19.09 92 GLU A C 1
ATOM 700 O O . GLU A 1 92 ? 23.513 35.612 32.472 1.00 18.39 92 GLU A O 1
ATOM 706 N N . VAL A 1 93 ? 24.295 33.505 32.580 1.00 18.05 93 VAL A N 1
ATOM 707 C CA . VAL A 1 93 ? 25.559 33.840 31.941 1.00 17.41 93 VAL A CA 1
ATOM 708 C C . VAL A 1 93 ? 25.376 33.714 30.433 1.00 19.98 93 VAL A C 1
ATOM 709 O O . VAL A 1 93 ? 25.020 32.645 29.937 1.00 18.66 93 VAL A O 1
ATOM 713 N N . THR A 1 94 ? 25.622 34.802 29.707 1.00 20.24 94 THR A N 1
ATOM 714 C CA . THR A 1 94 ? 25.469 34.794 28.256 1.00 22.33 94 THR A CA 1
ATOM 715 C C . THR A 1 94 ? 26.641 34.083 27.582 1.00 22.79 94 THR A C 1
ATOM 716 O O . THR A 1 94 ? 26.451 33.334 26.623 1.00 21.75 94 THR A O 1
ATOM 720 N N . ARG A 1 95 ? 27.852 34.317 28.079 1.00 21.62 95 ARG A N 1
ATOM 721 C CA . ARG A 1 95 ? 29.028 33.651 27.530 1.00 22.40 95 ARG A CA 1
ATOM 722 C C . ARG A 1 95 ? 30.213 33.702 28.484 1.00 21.67 95 ARG A C 1
ATOM 723 O O . ARG A 1 95 ? 30.328 34.611 29.308 1.00 20.08 95 ARG A O 1
ATOM 731 N N . GLU A 1 96 ? 31.084 32.707 28.367 1.00 19.80 96 GLU A N 1
ATOM 732 C CA . GLU A 1 96 ? 32.268 32.615 29.205 1.00 20.05 96 GLU A CA 1
ATOM 733 C C . GLU A 1 96 ? 33.512 32.505 28.343 1.00 21.45 96 GLU A C 1
ATOM 734 O O . GLU A 1 96 ? 33.431 32.205 27.150 1.00 22.98 96 GLU A O 1
ATOM 740 N N . ALA A 1 97 ? 34.663 32.737 28.962 1.00 18.91 97 ALA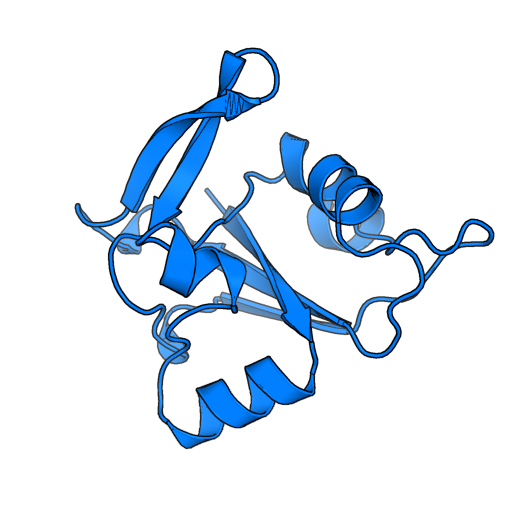 A N 1
ATOM 741 C CA . ALA A 1 97 ? 35.935 32.674 28.261 1.00 19.55 97 ALA A CA 1
ATOM 742 C C . ALA A 1 97 ? 37.066 32.492 29.252 1.00 18.25 97 ALA A C 1
ATOM 743 O O . ALA A 1 97 ? 37.031 33.042 30.358 1.00 18.77 97 ALA A O 1
ATOM 745 N N . ASP A 1 98 ? 38.067 31.708 28.867 1.00 18.51 98 ASP A N 1
ATOM 746 C CA . ASP A 1 98 ? 39.212 31.501 29.739 1.00 18.81 98 ASP A CA 1
ATOM 747 C C . ASP A 1 98 ? 40.187 32.628 29.448 1.00 17.59 98 ASP A C 1
ATOM 748 O O . ASP A 1 98 ? 40.482 32.922 28.291 1.00 19.09 98 ASP A O 1
ATOM 753 N N . LEU A 1 99 ? 40.680 33.261 30.503 1.00 16.58 99 LEU A N 1
ATOM 754 C CA . LEU A 1 99 ? 41.593 34.388 30.370 1.00 14.90 99 LEU A CA 1
ATOM 755 C C . LEU A 1 99 ? 43.071 34.028 30.367 1.00 15.46 99 LEU A C 1
ATOM 756 O O . LEU A 1 99 ? 43.481 33.024 30.951 1.00 17.10 99 LEU A O 1
ATOM 761 N N . ASP A 1 100 ? 43.856 34.868 29.695 1.00 15.69 100 ASP A N 1
ATOM 762 C CA . ASP A 1 100 ? 45.303 34.712 29.601 1.00 16.70 100 ASP A CA 1
ATOM 763 C C . ASP A 1 100 ? 45.918 35.923 30.301 1.00 16.32 100 ASP A C 1
ATOM 764 O O . ASP A 1 100 ? 45.310 36.989 30.349 1.00 16.94 100 ASP A O 1
ATOM 769 N N . LEU A 1 101 ? 47.123 35.757 30.833 1.00 15.05 101 LEU A N 1
ATOM 770 C CA . LEU A 1 101 ? 47.820 36.840 31.530 1.00 16.65 101 LEU A CA 1
ATOM 771 C C . LEU A 1 101 ? 48.843 37.503 30.615 1.00 16.22 101 LEU A C 1
ATOM 772 O O . LEU A 1 101 ? 49.399 36.849 29.730 1.00 16.31 101 LEU A O 1
ATOM 777 N N . ASP A 1 102 ? 49.084 38.798 30.807 1.00 15.79 102 ASP A N 1
ATOM 778 C CA . ASP A 1 102 ? 50.097 39.479 30.005 1.00 14.72 102 ASP A CA 1
ATOM 779 C C . ASP A 1 102 ? 51.412 39.379 30.772 1.00 17.03 102 ASP A C 1
ATOM 780 O O . ASP A 1 102 ? 51.486 38.669 31.782 1.00 15.45 102 ASP A O 1
ATOM 785 N N . ALA A 1 103 ? 52.444 40.074 30.298 1.00 18.01 103 ALA A N 1
ATOM 786 C CA . ALA A 1 103 ? 53.764 40.026 30.925 1.00 19.50 103 ALA A CA 1
ATOM 787 C C . ALA A 1 103 ? 53.787 40.450 32.391 1.00 20.37 103 ALA A C 1
ATOM 788 O O . ALA A 1 103 ? 54.618 39.974 33.165 1.00 21.66 103 ALA A O 1
ATOM 790 N N . ASP A 1 104 ? 52.877 41.342 32.767 1.00 19.19 104 ASP A N 1
ATOM 791 C CA . ASP A 1 104 ? 52.807 41.827 34.142 1.00 19.76 104 ASP A CA 1
ATOM 792 C C . ASP A 1 104 ? 51.940 40.932 35.020 1.00 18.77 104 ASP A C 1
ATOM 793 O O . ASP A 1 104 ? 51.768 41.198 36.210 1.00 18.63 104 ASP A O 1
ATOM 798 N N . GLY A 1 105 ? 51.394 39.876 34.426 1.00 18.12 105 GLY A N 1
ATOM 799 C CA . GLY A 1 105 ? 50.544 38.969 35.173 1.00 16.03 105 GLY A CA 1
ATOM 800 C C . GLY A 1 105 ? 49.109 39.459 35.235 1.00 15.51 105 GLY A C 1
ATOM 801 O O . GLY A 1 105 ? 48.287 38.914 35.974 1.00 17.84 105 GLY A O 1
ATOM 802 N N . VAL A 1 106 ? 48.806 40.497 34.462 1.00 13.38 106 VAL A N 1
ATOM 803 C CA . VAL A 1 106 ? 47.458 41.063 34.433 1.00 12.98 106 VAL A CA 1
ATOM 804 C C . VAL A 1 106 ? 46.592 40.332 33.406 1.00 13.09 106 VAL A C 1
ATOM 805 O O . VAL A 1 106 ? 46.997 40.149 32.254 1.00 14.15 106 VAL A O 1
ATOM 809 N N . PRO A 1 107 ? 45.394 39.891 33.816 1.00 12.54 107 PRO A N 1
ATOM 810 C CA . PRO A 1 107 ? 44.483 39.184 32.908 1.00 11.98 107 PRO A CA 1
ATOM 811 C C . PRO A 1 107 ? 44.078 40.105 31.749 1.00 12.40 107 PRO A C 1
ATOM 812 O O . PRO A 1 107 ? 43.717 41.263 31.966 1.00 13.77 107 PRO A O 1
ATOM 816 N N . GLN A 1 108 ? 44.137 39.598 30.522 1.00 12.14 108 GLN A N 1
ATOM 817 C CA . GLN A 1 108 ? 43.773 40.411 29.362 1.00 13.13 108 GLN A CA 1
ATOM 818 C C . GLN A 1 108 ? 42.282 40.302 29.051 1.00 12.89 108 GLN A C 1
ATOM 819 O O . GLN A 1 108 ? 41.796 39.226 28.710 1.00 12.54 108 GLN A O 1
ATOM 825 N N . LEU A 1 109 ? 41.558 41.413 29.159 1.00 13.15 109 LEU A N 1
ATOM 826 C CA . LEU A 1 109 ? 40.121 41.407 28.874 1.00 14.34 109 LEU A CA 1
ATOM 827 C C . LEU A 1 109 ? 39.786 42.117 27.567 1.00 13.79 109 LEU A C 1
ATOM 828 O O . LEU A 1 109 ? 38.679 41.983 27.048 1.00 15.30 109 LEU A O 1
ATOM 833 N N . GLY A 1 110 ? 40.751 42.872 27.052 1.00 14.18 110 GLY A N 1
ATOM 834 C CA . GLY A 1 110 ? 40.566 43.635 25.831 1.00 14.67 110 GLY A CA 1
ATOM 835 C C . GLY A 1 110 ? 39.721 43.040 24.719 1.00 16.12 110 GLY A C 1
ATOM 836 O O . GLY A 1 110 ? 38.635 43.543 24.422 1.00 14.99 110 GLY A O 1
ATOM 837 N N . ASP A 1 111 ? 40.212 41.979 24.089 1.00 15.75 111 ASP A N 1
ATOM 838 C CA . ASP A 1 111 ? 39.478 41.365 22.987 1.00 17.87 111 ASP A CA 1
ATOM 839 C C . ASP A 1 111 ? 38.108 40.817 23.371 1.00 18.06 111 ASP A C 1
ATOM 840 O O . ASP A 1 111 ? 37.188 40.803 22.552 1.00 19.49 111 ASP A O 1
ATOM 845 N N . HIS A 1 112 ? 37.960 40.371 24.613 1.00 17.34 112 HIS A N 1
ATOM 846 C CA . HIS A 1 11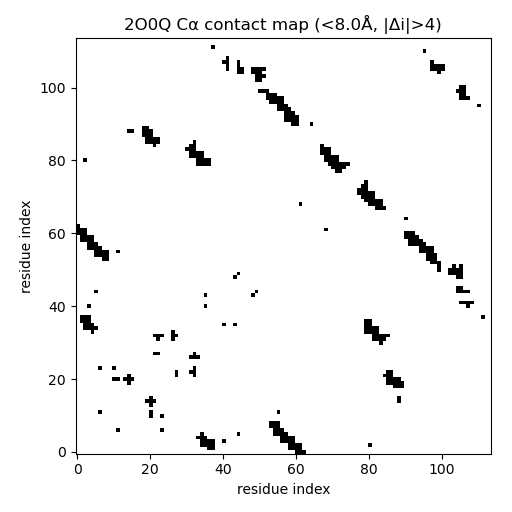2 ? 36.677 39.851 25.050 1.00 19.17 112 HIS A CA 1
ATOM 847 C C . HIS A 1 112 ? 35.6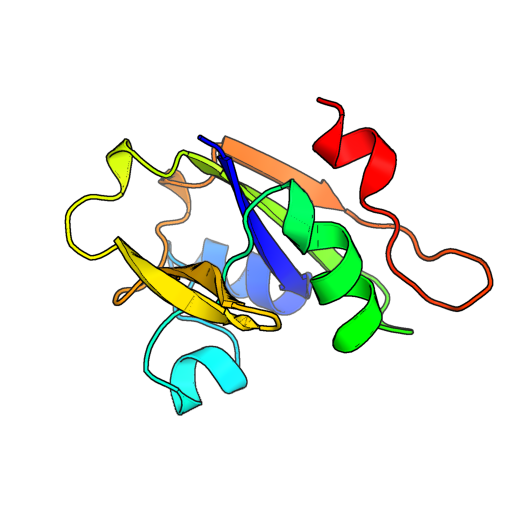67 40.969 25.257 1.00 19.60 112 HIS A C 1
ATOM 848 O O . HIS A 1 112 ? 34.491 40.814 24.939 1.00 20.84 112 HIS A O 1
ATOM 855 N N . LEU A 1 113 ? 36.123 42.103 25.779 1.00 19.15 113 LEU A N 1
ATOM 856 C CA . LEU A 1 113 ? 35.230 43.231 25.999 1.00 18.84 113 LEU A CA 1
ATOM 857 C C . LEU A 1 113 ? 34.819 43.846 24.666 1.00 21.41 113 LEU A C 1
ATOM 858 O O . LEU A 1 113 ? 33.716 44.375 24.526 1.00 20.48 113 LEU A O 1
ATOM 863 N N . ALA A 1 114 ? 35.718 43.764 23.691 1.00 23.15 114 ALA A N 1
ATOM 864 C CA . ALA A 1 114 ? 35.481 44.319 22.362 1.00 25.34 114 ALA A CA 1
ATOM 865 C C . ALA A 1 114 ? 34.320 43.639 21.648 1.00 27.46 114 ALA A C 1
ATOM 866 O O . ALA A 1 114 ? 33.722 44.208 20.734 1.00 28.92 114 ALA A O 1
ATOM 868 N N . LEU A 1 115 ? 34.002 42.420 22.067 1.00 28.89 115 LEU A N 1
ATOM 869 C CA . LEU A 1 115 ? 32.914 41.670 21.458 1.00 30.85 115 LEU A CA 1
ATOM 870 C C . LEU A 1 115 ? 31.569 42.360 21.654 1.00 31.97 115 LEU A C 1
ATOM 871 O O . LEU A 1 115 ? 30.763 42.335 20.701 1.00 33.84 115 LEU A O 1
#

Foldseek 3Di:
DKKKDKAAPVQLVVQVVVQWRFEDPVCVVVQWHWIAHLVCVQVVQQPPPFQDARMKMFIFDPVVLPPQWFFPQDPPRGTTTTGNGIGGPVRTPDMDTWDADPRRGTDCVVVSVD

Secondary structure (DSSP, 8-state):
-EEEEEEEHHHHHHHHHHTEE---HHHHHHTSEE-EEHHHHHHHHHHH-TT--SEEEEEEESGGG-TTEEEEE-GGGPEEEEESSPEEGGGEEEEEE--B-TTSPBP-HHHHH-

Nearest PDB structures (foldseek):
  2o0q-assembly1_A  TM=1.009E+00  e=6.622E-25  Caulobacter vibrioides
  2o0p-assembly1_A  TM=1.007E+00  e=2.501E-24  Caulobacter vibrioides
  2jqn-assembly1_A  TM=8.946E-01  e=1.272E-17  Caulobacter vibrioides
  6m6i-assembly1_K  TM=2.756E-01  e=2.806E+00  Human alphaherpesvirus 2

Sequence (114 aa):
TLIYKILSRAEWDAAKAQGRFEGSAVDLADGFIHLSAGEQAQETAAKWFRGQANLVLLAVEAEPLGEDLKWEASRGGARFPHLYRPLLVSEVTREADLDLDADGVPQLGDHLAL

B-factor: mean 21.06, std 11.88, range [5.5, 102.35]

Radius of 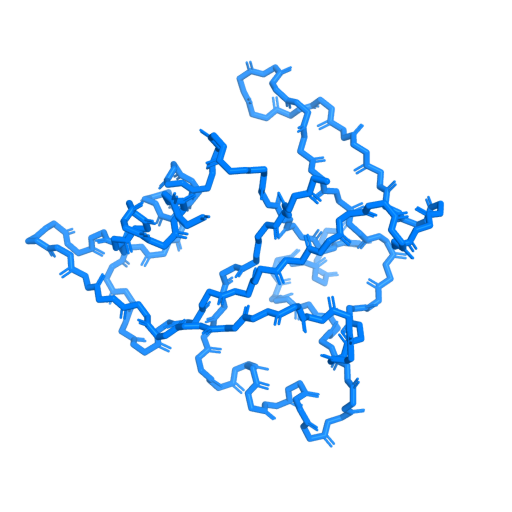gyration: 13.12 Å; Cα contacts (8 Å, |Δi|>4): 214; chains: 1; bounding box: 38×36×32 Å